Protein AF-A0A2N8N8Q8-F1 (afdb_monomer_lite)

Radius of gyration: 18.69 Å; chains: 1; bounding box: 37×61×42 Å

Sequence (136 aa):
MKRVAILLLCALLSITAGRADDWEGNLTFSAEDVAAFEGCMQSVRSAAPQTVGDATLAAARHFVGRPYVAATLEKDPERLVVNLREWDCTTLVESAVALARTARSDAPSFATYLRELSRLRYRSDTINDYTDDGSR

Foldseek 3Di:
DPPPVVVVVVPPPDPPVPPPLCLPVFEDDDPVLQVLLVQLLVQLVVQVDPDLVSQLVSSLVSLPPAEEDPPQQDDVAHHHYRDSRYDHPQNSSLQSSLSSVLSPDPHRDVVSSSVSSCVSQAPDSDRDHPVRGPSD

pLDDT: mean 85.67, std 18.34, range [42.47, 98.81]

Secondary structure (DSSP, 8-state):
--SSTTTTSSTTS----------TT-EE--HHHHHHHHHHHHHHHHH--SSHHHHHHHHHHHTTTPPB-S-TT--SS--EE--SSSB-HHHHHHHHHHHHHHHTSSS--HHHHHHHHHHHHBSSSS--SGGGBS--

Structure (mmCIF, N/CA/C/O backbone):
data_AF-A0A2N8N8Q8-F1
#
_entry.id   AF-A0A2N8N8Q8-F1
#
loop_
_atom_site.group_PDB
_atom_site.id
_atom_site.type_symbol
_atom_site.label_atom_id
_atom_site.label_alt_id
_atom_site.label_comp_id
_atom_site.label_asym_id
_atom_site.label_entity_id
_atom_site.label_seq_id
_atom_site.pdbx_PDB_ins_code
_atom_site.Cartn_x
_atom_site.Cartn_y
_atom_site.Cartn_z
_atom_site.occupancy
_atom_site.B_iso_or_equiv
_atom_site.auth_seq_id
_atom_site.auth_comp_id
_atom_site.auth_asym_id
_atom_site.auth_atom_id
_atom_site.pdbx_PDB_model_num
ATOM 1 N N . MET A 1 1 ? 5.165 47.683 31.110 1.00 48.94 1 MET A N 1
ATOM 2 C CA . MET A 1 1 ? 6.103 46.942 30.234 1.00 48.94 1 MET A CA 1
ATOM 3 C C . MET A 1 1 ? 6.314 45.506 30.739 1.00 48.94 1 MET A C 1
ATOM 5 O O . MET A 1 1 ? 7.405 45.159 31.152 1.00 48.94 1 MET A O 1
ATOM 9 N N . LYS A 1 2 ? 5.263 44.672 30.799 1.00 42.47 2 LYS A N 1
ATOM 10 C CA . LYS A 1 2 ? 5.364 43.238 31.180 1.00 42.47 2 LYS A CA 1
ATOM 11 C C . LYS A 1 2 ? 4.370 42.336 30.423 1.00 42.47 2 LYS A C 1
ATOM 13 O O . LYS A 1 2 ? 4.275 41.155 30.704 1.00 42.47 2 LYS A O 1
ATOM 18 N N . ARG A 1 3 ? 3.622 42.891 29.457 1.00 48.50 3 ARG A N 1
ATOM 19 C CA . ARG A 1 3 ? 2.568 42.181 28.705 1.00 48.50 3 ARG A CA 1
ATOM 20 C C . ARG A 1 3 ? 2.949 41.848 27.257 1.00 48.50 3 ARG A C 1
ATOM 22 O O . ARG A 1 3 ? 2.222 41.123 26.602 1.00 48.50 3 ARG A O 1
ATOM 29 N N . VAL A 1 4 ? 4.098 42.335 26.780 1.00 49.75 4 VAL A N 1
ATOM 30 C CA . VAL A 1 4 ? 4.590 42.088 25.409 1.00 49.75 4 VAL A CA 1
ATOM 31 C C . VAL A 1 4 ? 5.532 40.875 25.348 1.00 49.75 4 VAL A C 1
ATOM 33 O O . VAL A 1 4 ? 5.652 40.240 24.311 1.00 49.75 4 VAL A O 1
ATOM 36 N N . ALA A 1 5 ? 6.129 40.473 26.475 1.00 45.91 5 ALA A N 1
ATOM 37 C CA . ALA A 1 5 ? 7.088 39.366 26.518 1.00 45.91 5 ALA A CA 1
ATOM 38 C C . ALA A 1 5 ? 6.453 37.962 26.425 1.00 45.91 5 ALA A C 1
ATOM 40 O O . ALA A 1 5 ? 7.170 36.989 26.234 1.00 45.91 5 ALA A O 1
ATOM 41 N N . ILE A 1 6 ? 5.125 37.838 26.543 1.00 48.56 6 ILE A N 1
ATOM 42 C CA . ILE A 1 6 ? 4.439 36.532 26.518 1.00 48.56 6 ILE A CA 1
ATOM 43 C C . ILE A 1 6 ? 4.033 36.127 25.089 1.00 48.56 6 ILE A C 1
ATOM 45 O O . ILE A 1 6 ? 3.934 34.941 24.793 1.00 48.56 6 ILE A O 1
ATOM 49 N N . LEU A 1 7 ? 3.892 37.083 24.164 1.00 42.81 7 LEU A N 1
ATOM 50 C CA . LEU A 1 7 ? 3.505 36.791 22.776 1.00 42.81 7 LEU A CA 1
ATOM 51 C C . LEU A 1 7 ? 4.675 36.346 21.882 1.00 42.81 7 LEU A C 1
ATOM 53 O O . LEU A 1 7 ? 4.440 35.836 20.794 1.00 42.81 7 LEU A O 1
ATOM 57 N N . LEU A 1 8 ? 5.923 36.473 22.345 1.00 48.38 8 LEU A N 1
ATOM 58 C CA . LEU A 1 8 ? 7.109 36.000 21.617 1.00 48.38 8 LEU A CA 1
ATOM 59 C C . LEU A 1 8 ? 7.554 34.581 22.011 1.00 48.38 8 LEU A C 1
ATOM 61 O O . LEU A 1 8 ? 8.410 34.013 21.342 1.00 48.38 8 LEU A O 1
ATOM 65 N N . LEU A 1 9 ? 6.951 33.975 23.043 1.00 47.78 9 LEU A N 1
ATOM 66 C CA . LEU A 1 9 ? 7.269 32.605 23.478 1.00 47.78 9 LEU A CA 1
ATOM 67 C C . LEU A 1 9 ? 6.371 31.533 22.825 1.00 47.78 9 LEU A C 1
ATOM 69 O O . LEU A 1 9 ? 6.595 30.343 23.013 1.00 47.78 9 LEU A O 1
ATOM 73 N N . CYS A 1 10 ? 5.371 31.928 22.030 1.00 44.81 10 CYS A N 1
ATOM 74 C CA . CYS A 1 10 ? 4.494 30.990 21.312 1.00 44.81 10 CYS A CA 1
ATOM 75 C C . CYS A 1 10 ? 5.002 30.611 19.908 1.00 44.81 10 CYS A C 1
ATOM 77 O O . CYS A 1 10 ? 4.395 29.771 19.253 1.00 44.81 10 CYS A O 1
ATOM 79 N N . ALA A 1 11 ? 6.124 31.175 19.447 1.00 46.34 11 ALA A N 1
ATOM 80 C CA . ALA A 1 11 ? 6.695 30.883 18.125 1.00 46.34 11 ALA A CA 1
ATOM 81 C C . ALA A 1 11 ? 7.655 29.670 18.104 1.00 46.34 11 ALA A C 1
ATOM 83 O O . ALA A 1 11 ? 8.350 29.456 17.117 1.00 46.34 11 ALA A O 1
ATOM 84 N N . LEU A 1 12 ? 7.704 28.880 19.184 1.00 51.81 12 LEU A N 1
ATOM 85 C CA . LEU A 1 12 ? 8.521 27.660 19.298 1.00 51.81 12 LEU A CA 1
ATOM 86 C C . LEU A 1 12 ? 7.688 26.373 19.418 1.00 51.81 12 LEU A C 1
ATOM 88 O O . LEU A 1 12 ? 8.231 25.310 19.710 1.00 51.81 12 LEU A O 1
ATOM 92 N N . LEU A 1 13 ? 6.377 26.433 19.173 1.00 45.75 13 LEU A N 1
ATOM 93 C CA . LEU A 1 13 ? 5.537 25.237 19.146 1.00 45.75 13 LEU A CA 1
ATOM 94 C C . LEU A 1 13 ? 5.561 24.593 17.755 1.00 45.75 13 LEU A C 1
ATOM 96 O O . LEU A 1 13 ? 4.753 24.887 16.881 1.00 45.75 13 LEU A O 1
ATOM 100 N N . SER A 1 14 ? 6.510 23.669 17.619 1.00 50.53 14 SER A N 1
ATOM 101 C CA . SER A 1 14 ? 6.310 22.389 16.939 1.00 50.53 14 SER A CA 1
ATOM 102 C C . SER A 1 14 ? 6.017 22.429 15.440 1.00 50.53 14 SER A C 1
ATOM 104 O O . SER A 1 14 ? 5.035 21.852 14.982 1.00 50.53 14 SER A O 1
ATOM 106 N N . ILE A 1 15 ? 6.958 22.935 14.642 1.00 52.47 15 ILE A N 1
ATOM 107 C CA . ILE A 1 15 ? 7.207 22.271 13.357 1.00 52.47 15 ILE A CA 1
ATOM 108 C C . ILE A 1 15 ? 8.101 21.074 13.679 1.00 52.47 15 ILE A C 1
ATOM 110 O O . ILE A 1 15 ? 9.323 21.135 13.566 1.00 52.47 15 ILE A O 1
ATOM 114 N N . THR A 1 16 ? 7.492 19.968 14.120 1.00 49.06 16 THR A N 1
ATOM 115 C CA . THR A 1 16 ? 8.104 18.674 13.809 1.00 49.06 16 THR A CA 1
ATOM 116 C C . THR A 1 16 ? 7.927 18.530 12.307 1.00 49.06 16 THR A C 1
ATOM 118 O O . THR A 1 16 ? 6.897 18.078 11.818 1.00 49.06 16 THR A O 1
ATOM 121 N N . ALA A 1 17 ? 8.885 19.060 11.548 1.00 46.94 17 ALA A N 1
ATOM 122 C CA . ALA A 1 17 ? 9.003 18.697 10.155 1.00 46.94 17 ALA A CA 1
ATOM 123 C C . ALA A 1 17 ? 9.235 17.189 10.195 1.00 46.94 17 ALA A C 1
ATOM 125 O O . ALA A 1 17 ? 10.314 16.734 10.583 1.00 46.94 17 ALA A O 1
ATOM 126 N N . GLY A 1 18 ? 8.193 16.408 9.894 1.00 48.66 18 GLY A N 1
ATOM 127 C CA . GLY A 1 18 ? 8.408 15.039 9.460 1.00 48.66 18 GLY A CA 1
ATOM 128 C C . GLY A 1 18 ? 9.504 15.108 8.407 1.00 48.66 18 GLY A C 1
ATOM 129 O O . GLY A 1 18 ? 9.460 16.006 7.559 1.00 48.66 18 GLY A O 1
ATOM 130 N N . ARG A 1 19 ? 10.533 14.262 8.541 1.00 53.78 19 ARG A N 1
ATOM 131 C CA . ARG A 1 19 ? 11.585 14.145 7.528 1.00 53.78 19 ARG A CA 1
ATOM 132 C C . ARG A 1 19 ? 10.894 14.172 6.167 1.00 53.78 19 ARG A C 1
ATOM 134 O O . ARG A 1 19 ? 9.952 13.412 5.952 1.00 53.78 19 ARG A O 1
ATOM 141 N N . ALA A 1 20 ? 11.296 15.107 5.307 1.00 52.28 20 ALA A N 1
ATOM 142 C CA . ALA A 1 20 ? 11.001 14.966 3.897 1.00 52.28 20 ALA A CA 1
ATOM 143 C C . ALA A 1 20 ? 11.710 13.674 3.504 1.00 52.28 20 ALA A C 1
ATOM 145 O O . ALA A 1 20 ? 12.937 13.627 3.495 1.00 52.28 20 ALA A O 1
ATOM 146 N N . ASP A 1 21 ? 10.939 12.602 3.382 1.00 62.31 21 ASP A N 1
ATOM 147 C CA . ASP A 1 21 ? 11.457 11.323 2.939 1.00 62.31 21 ASP A CA 1
ATOM 148 C C . ASP A 1 21 ? 11.978 11.574 1.504 1.00 62.31 21 ASP A C 1
ATOM 150 O O . ASP A 1 21 ? 11.280 12.142 0.662 1.00 62.31 21 ASP A O 1
ATOM 154 N N . ASP A 1 22 ? 13.249 11.289 1.245 1.00 63.25 22 ASP A N 1
ATOM 155 C CA . ASP A 1 22 ? 13.932 11.593 -0.011 1.00 63.25 22 ASP A CA 1
ATOM 156 C C . ASP A 1 22 ? 13.896 10.374 -0.934 1.00 63.25 22 ASP A C 1
ATOM 158 O O . ASP A 1 22 ? 14.893 9.713 -1.196 1.00 63.25 22 ASP A O 1
ATOM 162 N N . TRP A 1 23 ? 12.723 10.066 -1.489 1.00 71.56 23 TRP A N 1
ATOM 163 C CA . TRP A 1 23 ? 12.577 8.956 -2.445 1.00 71.56 23 TRP A CA 1
ATOM 164 C C . TRP A 1 23 ? 13.207 9.231 -3.830 1.00 71.56 23 TRP A C 1
ATOM 166 O O . TRP A 1 23 ? 12.806 8.601 -4.814 1.00 71.56 23 TRP A O 1
ATOM 176 N N . GLU A 1 24 ? 14.123 10.202 -3.953 1.00 63.59 24 GLU A N 1
ATOM 177 C CA . GLU A 1 24 ? 14.644 10.693 -5.234 1.00 63.59 24 GLU A CA 1
ATOM 178 C C . GLU A 1 24 ? 15.223 9.550 -6.079 1.00 63.59 24 GLU A C 1
ATOM 180 O O . GLU A 1 24 ? 16.257 8.963 -5.779 1.00 63.59 24 GLU A O 1
ATOM 185 N N . GLY A 1 25 ? 14.511 9.214 -7.158 1.00 65.06 25 GLY A N 1
ATOM 186 C CA . GLY A 1 25 ? 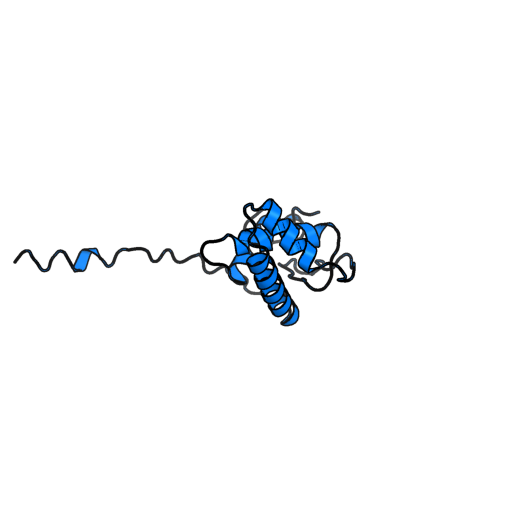14.911 8.178 -8.109 1.00 65.06 25 GLY A CA 1
ATOM 187 C C . GLY A 1 25 ? 14.691 6.730 -7.656 1.00 65.06 25 GLY A C 1
ATOM 188 O O . GLY A 1 25 ? 14.908 5.838 -8.480 1.00 65.06 25 GLY A O 1
ATOM 189 N N . ASN A 1 26 ? 14.216 6.479 -6.425 1.00 86.50 26 ASN A N 1
ATOM 190 C CA . ASN A 1 26 ? 14.131 5.131 -5.839 1.00 86.50 26 ASN A CA 1
ATOM 191 C C . ASN A 1 26 ? 12.725 4.668 -5.413 1.00 86.50 26 ASN A C 1
ATOM 193 O O . ASN A 1 26 ? 12.558 3.864 -4.495 1.00 86.50 26 ASN A O 1
ATOM 197 N N . LEU A 1 27 ? 11.701 5.150 -6.120 1.00 92.75 27 LEU A N 1
ATOM 198 C CA . LEU A 1 27 ? 10.295 4.799 -5.915 1.00 92.75 27 LEU A CA 1
ATOM 199 C C . LEU A 1 27 ? 9.616 4.495 -7.254 1.00 92.75 27 LEU A C 1
ATOM 201 O O . LEU A 1 27 ? 9.853 5.164 -8.260 1.00 92.75 27 LEU A O 1
ATOM 205 N N . THR A 1 28 ? 8.759 3.478 -7.290 1.00 95.19 28 THR A N 1
ATOM 206 C CA . THR A 1 28 ? 7.948 3.138 -8.467 1.00 95.19 28 THR A CA 1
ATOM 207 C C . THR A 1 28 ? 6.524 2.812 -8.048 1.00 95.19 28 THR A C 1
ATOM 209 O O . THR A 1 28 ? 6.310 1.942 -7.212 1.00 95.19 28 THR A O 1
ATOM 212 N N . PHE A 1 29 ? 5.555 3.507 -8.643 1.00 96.62 29 PHE A N 1
ATOM 213 C CA . PHE A 1 29 ? 4.122 3.252 -8.501 1.00 96.62 29 PHE A CA 1
ATOM 214 C C . PHE A 1 29 ? 3.373 3.812 -9.717 1.00 96.62 29 PHE A C 1
ATOM 216 O O . PHE A 1 29 ? 3.906 4.639 -10.462 1.00 96.62 29 PHE A O 1
ATOM 223 N N . SER A 1 30 ? 2.131 3.383 -9.913 1.00 97.31 30 SER A N 1
ATOM 224 C CA . SER A 1 30 ? 1.224 3.892 -10.945 1.00 97.31 30 SER A CA 1
ATOM 225 C C . SER A 1 30 ? 0.046 4.671 -10.342 1.00 97.31 30 SER A C 1
ATOM 227 O O . SER A 1 30 ? -0.244 4.581 -9.149 1.00 97.31 30 SER A O 1
ATOM 229 N N . ALA A 1 31 ? -0.693 5.414 -11.172 1.00 97.88 31 ALA A N 1
ATOM 230 C CA . ALA A 1 31 ? -1.924 6.085 -10.734 1.00 97.88 31 ALA A CA 1
ATOM 231 C C . ALA A 1 31 ? -2.987 5.095 -10.214 1.00 97.88 31 ALA A C 1
ATOM 233 O O . ALA A 1 31 ? -3.763 5.414 -9.315 1.00 97.88 31 ALA A O 1
ATOM 234 N N . GLU A 1 32 ? -2.994 3.876 -10.752 1.00 98.38 32 GLU A N 1
ATOM 235 C CA . GLU A 1 32 ? -3.865 2.784 -10.320 1.00 98.38 32 GLU A CA 1
ATOM 236 C C . GLU A 1 32 ? -3.520 2.308 -8.902 1.00 98.38 32 GLU A C 1
ATOM 238 O O . GLU A 1 32 ? -4.421 1.958 -8.140 1.00 98.38 32 GLU A O 1
ATOM 243 N N . ASP A 1 33 ? -2.240 2.342 -8.517 1.00 98.50 33 ASP A N 1
ATOM 244 C CA . ASP A 1 33 ? -1.817 2.020 -7.152 1.00 98.50 33 ASP A CA 1
ATOM 245 C C . ASP A 1 33 ? -2.305 3.088 -6.166 1.00 98.50 33 ASP A C 1
ATOM 247 O O . ASP A 1 33 ? -2.814 2.756 -5.099 1.00 98.50 33 ASP A O 1
ATOM 251 N N . VAL A 1 34 ? -2.268 4.370 -6.539 1.00 98.44 34 VAL A N 1
ATOM 252 C CA . VAL A 1 34 ? -2.840 5.444 -5.706 1.00 98.44 34 VAL A CA 1
ATOM 253 C C . VAL A 1 34 ? -4.358 5.278 -5.565 1.00 98.44 34 VAL A C 1
ATOM 255 O O . VAL A 1 34 ? -4.895 5.377 -4.462 1.00 98.44 34 VAL A O 1
ATOM 258 N N . ALA A 1 35 ? -5.062 4.949 -6.651 1.00 98.50 35 ALA A N 1
ATOM 259 C CA . ALA A 1 35 ? -6.501 4.684 -6.602 1.00 98.50 35 ALA A CA 1
ATOM 260 C C . ALA A 1 35 ? -6.839 3.453 -5.737 1.00 98.50 35 ALA A C 1
ATOM 262 O O . ALA A 1 35 ? -7.802 3.471 -4.966 1.00 98.50 35 ALA A O 1
ATOM 263 N N . ALA A 1 36 ? -6.034 2.391 -5.829 1.00 98.62 36 ALA A N 1
ATOM 264 C CA . ALA A 1 36 ? -6.172 1.199 -5.000 1.00 98.62 36 ALA A CA 1
ATOM 265 C C . ALA A 1 36 ? -5.906 1.486 -3.516 1.00 98.62 36 ALA A C 1
ATOM 267 O O . ALA A 1 36 ? -6.621 0.959 -2.662 1.00 98.62 36 ALA A O 1
ATOM 268 N N . PHE A 1 37 ? -4.922 2.335 -3.212 1.00 98.81 37 PHE A N 1
ATOM 269 C CA . PHE A 1 37 ? -4.670 2.821 -1.860 1.00 98.81 37 PHE A CA 1
ATOM 270 C C . PHE A 1 37 ? -5.915 3.519 -1.304 1.00 98.81 37 PHE A C 1
ATOM 272 O O . PHE A 1 37 ? -6.431 3.095 -0.272 1.00 98.81 37 PHE A O 1
ATOM 279 N N . GLU A 1 38 ? -6.462 4.511 -2.009 1.00 98.69 38 GLU A N 1
ATOM 280 C CA . GLU A 1 38 ? -7.648 5.248 -1.548 1.00 98.69 38 GLU A CA 1
ATOM 281 C C . GLU A 1 38 ? -8.869 4.332 -1.351 1.00 98.69 38 GLU A C 1
ATOM 283 O O . GLU A 1 38 ? -9.567 4.413 -0.333 1.00 98.69 38 GLU A O 1
ATOM 288 N N . GLY A 1 39 ? -9.094 3.396 -2.281 1.00 98.69 39 GLY A N 1
ATOM 289 C CA . GLY A 1 39 ? -10.156 2.391 -2.172 1.00 98.69 39 GLY A CA 1
ATOM 290 C C . GLY A 1 39 ? -10.001 1.489 -0.942 1.00 98.69 39 GLY A C 1
ATOM 291 O O . GLY A 1 39 ? -10.976 1.227 -0.221 1.00 98.69 39 GLY A O 1
ATOM 292 N N . CYS A 1 40 ? -8.771 1.062 -0.651 1.00 98.75 40 CYS A N 1
ATOM 293 C CA . CYS A 1 40 ? -8.470 0.282 0.543 1.00 98.75 40 CYS A CA 1
ATOM 294 C C . CYS A 1 40 ? -8.675 1.113 1.814 1.00 98.75 40 CYS A C 1
ATOM 296 O O . CYS A 1 40 ? -9.332 0.649 2.746 1.00 98.75 40 CYS A O 1
ATOM 298 N N . MET A 1 41 ? -8.194 2.358 1.848 1.00 98.69 41 MET A N 1
ATOM 299 C CA . MET A 1 41 ? -8.369 3.261 2.991 1.00 98.69 41 MET A CA 1
ATOM 300 C C . MET A 1 41 ? -9.848 3.524 3.286 1.00 98.69 41 MET A C 1
ATOM 302 O O . MET A 1 41 ? -10.258 3.561 4.448 1.00 98.69 41 MET A O 1
ATOM 306 N N . GLN A 1 42 ? -10.683 3.652 2.253 1.00 98.50 42 GLN A N 1
ATOM 307 C CA . GLN A 1 42 ? -12.131 3.747 2.423 1.00 98.50 42 GLN A CA 1
ATOM 308 C C . GLN A 1 42 ? -12.736 2.462 3.003 1.00 98.50 42 GLN A C 1
ATOM 310 O O . GLN A 1 42 ? -13.583 2.529 3.898 1.00 98.50 42 GLN A O 1
ATOM 315 N N . SER A 1 43 ? -12.290 1.297 2.533 1.00 98.25 43 SER A N 1
ATOM 316 C CA . SER A 1 43 ? -12.779 -0.003 3.014 1.00 98.25 43 SER A CA 1
ATOM 317 C C . SER A 1 43 ? -12.400 -0.249 4.475 1.00 98.25 43 SER A C 1
ATOM 319 O O . SER A 1 43 ? -13.253 -0.630 5.275 1.00 98.25 43 SER A O 1
ATOM 321 N N . VAL A 1 44 ? -11.154 0.054 4.851 1.00 98.50 44 VAL A N 1
ATOM 322 C CA . VAL A 1 44 ? -10.672 -0.050 6.235 1.00 98.50 44 VAL A CA 1
ATOM 323 C C . VAL A 1 44 ? -11.429 0.915 7.149 1.00 98.50 44 VAL A C 1
ATOM 325 O O . VAL A 1 44 ? -11.892 0.497 8.207 1.00 98.50 44 VAL A O 1
ATOM 328 N N . ARG A 1 45 ? -11.639 2.175 6.736 1.00 97.44 45 ARG A N 1
ATOM 329 C CA . ARG A 1 45 ? -12.459 3.134 7.504 1.00 97.44 45 ARG A CA 1
ATOM 330 C C . ARG A 1 45 ? -13.885 2.630 7.718 1.00 97.44 45 ARG A C 1
ATOM 332 O O . ARG A 1 45 ? -14.397 2.710 8.829 1.00 97.44 45 ARG A O 1
ATOM 339 N N . SER A 1 46 ? -14.501 2.079 6.673 1.00 98.06 46 SER A N 1
ATOM 340 C CA . SER A 1 46 ? -15.878 1.566 6.729 1.00 98.06 46 SER A CA 1
ATOM 341 C C . SER A 1 46 ? -16.010 0.336 7.632 1.00 98.06 46 SER A C 1
ATOM 343 O O . SER A 1 46 ? -17.046 0.146 8.259 1.00 98.06 46 SER A O 1
ATOM 345 N N . ALA A 1 47 ? -14.957 -0.478 7.735 1.00 97.62 47 ALA A N 1
ATOM 346 C CA . ALA A 1 47 ? -14.916 -1.634 8.627 1.00 97.62 47 ALA A CA 1
ATOM 347 C C . ALA A 1 47 ? -14.767 -1.263 10.117 1.00 97.62 47 ALA A C 1
ATOM 349 O O . ALA A 1 47 ? -14.966 -2.131 10.964 1.00 97.62 47 ALA A O 1
ATOM 350 N N . ALA A 1 48 ? -14.413 -0.010 10.437 1.00 96.69 48 ALA A N 1
ATOM 351 C CA . ALA A 1 48 ? -14.215 0.499 11.800 1.00 96.69 48 ALA A CA 1
ATOM 352 C C . ALA A 1 48 ? -13.410 -0.455 12.726 1.00 96.69 48 ALA A C 1
ATOM 354 O O . ALA A 1 48 ? -13.869 -0.798 13.824 1.00 96.69 48 ALA A O 1
ATOM 355 N N . PRO A 1 49 ? -12.215 -0.915 12.298 1.00 96.88 49 PRO A N 1
ATOM 356 C CA . PRO A 1 49 ? -11.428 -1.895 13.039 1.00 96.88 49 PRO A CA 1
ATOM 357 C C . PRO A 1 49 ? -10.967 -1.346 14.392 1.00 96.88 49 PRO A C 1
ATOM 359 O O . PRO A 1 49 ? -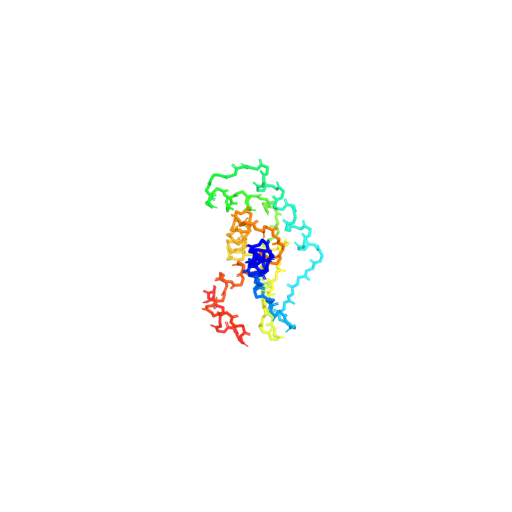10.593 -0.179 14.510 1.00 96.88 49 PRO A O 1
ATOM 362 N N . GLN A 1 50 ? -10.944 -2.208 15.410 1.00 96.50 50 GLN A N 1
ATOM 363 C CA . GLN A 1 50 ? -10.533 -1.830 16.768 1.00 96.50 50 GLN A CA 1
ATOM 364 C C . GLN A 1 50 ? -9.032 -2.049 16.996 1.00 96.50 50 GLN A C 1
ATOM 366 O O . GLN A 1 50 ? -8.392 -1.319 17.755 1.00 96.50 50 GLN A O 1
ATOM 371 N N . THR A 1 51 ? -8.443 -3.029 16.308 1.00 97.56 51 THR A N 1
ATOM 372 C CA . THR A 1 51 ? -7.022 -3.372 16.426 1.00 97.56 51 THR A CA 1
ATOM 373 C C . THR A 1 51 ? -6.277 -3.209 15.100 1.00 97.56 51 THR A C 1
ATOM 375 O O . THR A 1 51 ? -6.876 -3.096 14.030 1.00 97.56 51 THR A O 1
ATOM 378 N N . VAL A 1 52 ? -4.938 -3.223 15.154 1.00 96.19 52 VAL A N 1
ATOM 379 C CA . VAL A 1 52 ? -4.112 -3.320 13.935 1.00 96.19 52 VAL A CA 1
ATOM 380 C C . VAL A 1 52 ? -4.419 -4.614 13.187 1.00 96.19 52 VAL A C 1
ATOM 382 O O . VAL A 1 52 ? -4.519 -4.580 11.972 1.00 96.19 52 VAL A O 1
ATOM 385 N N . GLY A 1 53 ? -4.613 -5.731 13.897 1.00 98.00 53 GLY A N 1
ATOM 386 C CA . GLY A 1 53 ? -4.933 -7.019 13.278 1.00 98.00 53 GLY A CA 1
ATOM 387 C C . GLY A 1 53 ? -6.240 -6.980 12.486 1.00 98.00 53 GLY A C 1
ATOM 388 O O . GLY A 1 53 ? -6.275 -7.421 11.339 1.00 98.00 53 GLY A O 1
ATOM 389 N N . ASP A 1 54 ? -7.284 -6.368 13.050 1.00 98.19 54 ASP A N 1
ATOM 390 C CA . ASP A 1 54 ? -8.567 -6.193 12.357 1.00 98.19 54 ASP A CA 1
ATOM 391 C C . ASP A 1 54 ? -8.422 -5.287 11.130 1.00 98.19 54 ASP A C 1
ATOM 393 O O . ASP A 1 54 ? -8.993 -5.568 10.076 1.00 98.19 54 ASP A O 1
ATOM 397 N N . ALA A 1 55 ? -7.625 -4.219 11.243 1.00 98.50 55 ALA A N 1
ATOM 398 C CA . ALA A 1 55 ? -7.334 -3.323 10.129 1.00 98.50 55 ALA A CA 1
ATOM 399 C C . ALA A 1 55 ? -6.535 -4.030 9.021 1.00 98.50 55 ALA A C 1
ATOM 401 O O . ALA A 1 55 ? -6.852 -3.856 7.846 1.00 98.50 55 ALA A O 1
ATOM 402 N N . THR A 1 56 ? -5.563 -4.876 9.379 1.00 98.69 56 THR A N 1
ATOM 403 C CA . THR A 1 56 ? -4.804 -5.710 8.433 1.00 98.69 56 THR 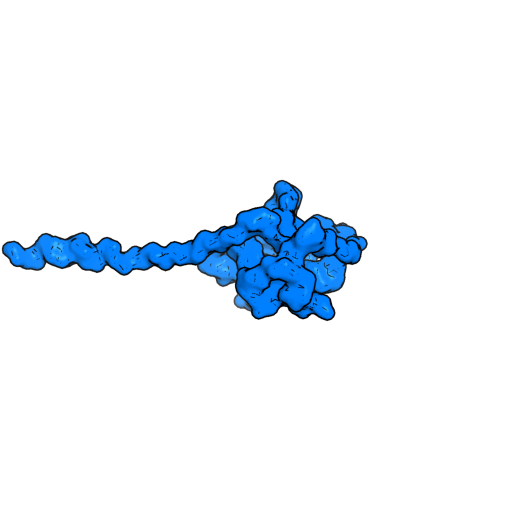A CA 1
ATOM 404 C C . THR A 1 56 ? -5.732 -6.679 7.713 1.00 98.69 56 THR A C 1
ATOM 406 O O . THR A 1 56 ? -5.669 -6.796 6.491 1.00 98.69 56 THR A O 1
ATOM 409 N N . LEU A 1 57 ? -6.642 -7.334 8.439 1.00 98.50 57 LEU A N 1
ATOM 410 C CA . LEU A 1 57 ? -7.624 -8.233 7.837 1.00 98.50 57 LEU A CA 1
ATOM 411 C C . LEU A 1 57 ? -8.580 -7.485 6.895 1.00 98.50 57 LEU A C 1
ATOM 413 O O . LEU A 1 57 ? -8.883 -7.983 5.811 1.00 98.50 57 LEU A O 1
ATOM 417 N N . ALA A 1 58 ? -9.043 -6.293 7.281 1.00 98.56 58 ALA A N 1
ATOM 418 C CA . ALA A 1 58 ? -9.886 -5.453 6.433 1.00 98.56 58 ALA A CA 1
ATOM 419 C C . ALA A 1 58 ? -9.152 -5.009 5.155 1.00 98.56 58 ALA A C 1
ATOM 421 O O . ALA A 1 58 ? -9.727 -5.083 4.068 1.00 98.56 58 ALA A O 1
ATOM 422 N N . ALA A 1 59 ? -7.879 -4.619 5.271 1.00 98.62 59 ALA A N 1
ATOM 423 C CA . ALA A 1 59 ? -7.041 -4.251 4.133 1.00 98.62 59 ALA A CA 1
ATOM 424 C C . ALA A 1 59 ? -6.813 -5.441 3.188 1.00 98.62 59 ALA A C 1
ATOM 426 O O . ALA A 1 59 ? -7.053 -5.328 1.990 1.00 98.62 59 ALA A O 1
ATOM 427 N N . ALA A 1 60 ? -6.444 -6.613 3.713 1.00 98.44 60 ALA A N 1
ATOM 428 C CA . ALA A 1 60 ? -6.255 -7.817 2.901 1.00 98.44 60 ALA A CA 1
ATOM 429 C C . ALA A 1 60 ? -7.546 -8.231 2.170 1.00 98.44 60 ALA A C 1
ATOM 431 O O . ALA A 1 60 ? -7.517 -8.574 0.988 1.00 98.44 60 ALA A O 1
ATOM 432 N N . ARG A 1 61 ? -8.703 -8.142 2.844 1.00 98.56 61 ARG A N 1
ATOM 433 C CA . ARG A 1 61 ? -10.012 -8.453 2.247 1.00 98.56 61 ARG A CA 1
ATOM 434 C C . ARG A 1 61 ? -10.385 -7.530 1.091 1.00 98.56 61 ARG A C 1
ATOM 436 O O . ARG A 1 61 ? -11.031 -7.998 0.158 1.00 98.56 61 ARG A O 1
ATOM 443 N N . HIS A 1 62 ? -9.968 -6.262 1.125 1.00 98.56 62 HIS A N 1
ATOM 444 C CA . HIS A 1 62 ? -10.209 -5.320 0.026 1.00 98.56 62 HIS A CA 1
ATOM 445 C C . HIS A 1 62 ? -9.616 -5.809 -1.307 1.00 98.56 62 HIS A C 1
ATOM 447 O O . HIS A 1 62 ? -10.143 -5.498 -2.373 1.00 98.56 62 HIS A O 1
ATOM 453 N N . PHE A 1 63 ? -8.543 -6.598 -1.255 1.00 98.31 63 PHE A N 1
ATOM 454 C CA . PHE A 1 63 ? -7.824 -7.063 -2.437 1.00 98.31 63 PHE A CA 1
ATOM 455 C C . PHE A 1 63 ? -8.199 -8.476 -2.905 1.00 98.31 63 PHE A C 1
ATOM 457 O O . PHE A 1 63 ? -7.596 -8.979 -3.855 1.00 98.31 63 PHE A O 1
ATOM 464 N N . VAL A 1 64 ? -9.195 -9.120 -2.286 1.00 98.12 64 VAL A N 1
ATOM 465 C CA . VAL A 1 64 ? -9.672 -10.443 -2.719 1.00 98.12 64 VAL A CA 1
ATOM 466 C C . VAL A 1 64 ? -10.116 -10.390 -4.183 1.00 98.12 64 VAL A C 1
ATOM 468 O O . VAL A 1 64 ? -10.915 -9.543 -4.573 1.00 98.12 64 VAL A O 1
ATOM 471 N N . GLY A 1 65 ? -9.594 -11.315 -4.989 1.00 97.44 65 GLY A N 1
ATOM 472 C CA . GLY A 1 65 ? -9.857 -11.394 -6.428 1.00 97.44 65 GLY A CA 1
ATOM 473 C C . GLY A 1 65 ? -8.809 -10.709 -7.310 1.00 97.44 65 GLY A C 1
ATOM 474 O O . GLY A 1 65 ? -8.870 -10.873 -8.527 1.00 97.44 65 GLY A O 1
ATOM 475 N N . ARG A 1 66 ? -7.830 -9.990 -6.738 1.00 97.62 66 ARG A N 1
ATOM 476 C CA . ARG A 1 66 ? -6.667 -9.507 -7.502 1.00 97.62 66 ARG A CA 1
ATOM 477 C C . ARG A 1 66 ? -5.743 -10.670 -7.903 1.00 97.62 66 ARG A C 1
ATOM 479 O O . ARG A 1 66 ? -5.654 -11.651 -7.161 1.00 97.62 66 ARG A O 1
ATOM 486 N N . PRO A 1 67 ? -5.091 -10.592 -9.078 1.00 98.31 67 PRO A N 1
ATOM 487 C CA . PRO A 1 67 ? -4.267 -11.672 -9.612 1.00 98.31 67 PRO A CA 1
ATOM 488 C C . PRO A 1 67 ? -3.038 -11.963 -8.748 1.00 98.31 67 PRO A C 1
ATOM 490 O O . PRO A 1 67 ? -2.456 -11.062 -8.140 1.00 98.31 67 PRO A O 1
ATOM 493 N N . TYR A 1 68 ? -2.626 -13.233 -8.761 1.00 97.81 68 TYR A N 1
ATOM 494 C CA . TYR A 1 68 ? -1.368 -13.671 -8.172 1.00 97.81 68 TYR A CA 1
ATOM 495 C C . TYR A 1 68 ? -0.233 -13.552 -9.202 1.00 97.81 68 TYR A C 1
ATOM 497 O O . TYR A 1 68 ? -0.287 -14.222 -10.235 1.00 97.81 68 TYR A O 1
ATOM 505 N N . VAL A 1 69 ? 0.791 -12.739 -8.933 1.00 98.00 69 VAL A N 1
ATOM 506 C CA . VAL A 1 69 ? 1.953 -12.517 -9.810 1.00 98.00 69 VAL A CA 1
ATOM 507 C C . VAL A 1 69 ? 3.219 -12.464 -8.959 1.00 98.00 69 VAL A C 1
ATOM 509 O O . VAL A 1 69 ? 3.346 -11.629 -8.069 1.00 98.00 69 VAL A O 1
ATOM 512 N N . ALA A 1 70 ? 4.159 -13.367 -9.237 1.00 94.44 70 ALA A N 1
ATOM 513 C CA . ALA A 1 70 ? 5.445 -13.421 -8.548 1.00 94.44 70 ALA A CA 1
ATOM 514 C C . ALA A 1 70 ? 6.444 -12.403 -9.122 1.00 94.44 70 ALA A C 1
ATOM 516 O O . ALA A 1 70 ? 6.302 -11.967 -10.266 1.00 94.44 70 ALA A O 1
ATOM 517 N N . ALA A 1 71 ? 7.490 -12.090 -8.350 1.00 93.00 71 ALA A N 1
ATOM 518 C CA . ALA A 1 71 ? 8.635 -11.286 -8.794 1.00 93.00 71 ALA A CA 1
ATOM 519 C C . ALA A 1 71 ? 8.266 -9.858 -9.258 1.00 93.00 71 ALA A C 1
ATOM 521 O O . ALA A 1 71 ? 8.956 -9.251 -10.077 1.00 93.00 71 ALA A O 1
ATOM 522 N N . THR A 1 72 ? 7.181 -9.288 -8.721 1.00 93.88 72 THR A N 1
ATOM 523 C CA . THR A 1 72 ? 6.729 -7.929 -9.072 1.00 93.88 72 T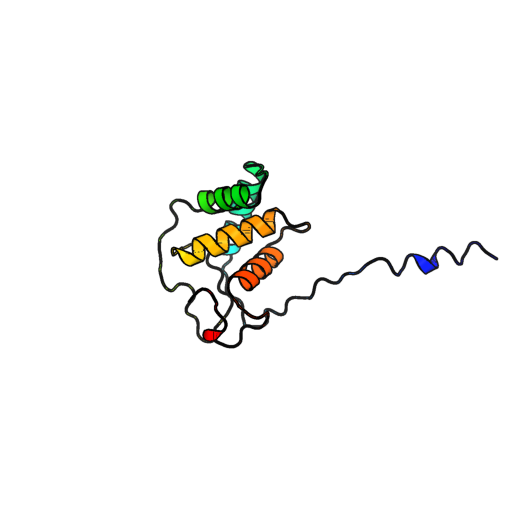HR A CA 1
ATOM 524 C C . THR A 1 72 ? 7.666 -6.834 -8.554 1.00 93.88 72 THR A C 1
ATOM 526 O O . THR A 1 72 ? 7.660 -5.723 -9.093 1.00 93.88 72 THR A O 1
ATOM 529 N N . LEU A 1 73 ? 8.490 -7.150 -7.549 1.00 93.88 73 LEU A N 1
ATOM 530 C CA . LEU A 1 73 ? 9.445 -6.230 -6.927 1.00 93.88 73 LEU A CA 1
ATOM 531 C C . LEU A 1 73 ? 10.802 -6.164 -7.643 1.00 93.88 73 LEU A C 1
ATOM 533 O O . LEU A 1 73 ? 11.552 -5.228 -7.397 1.00 93.88 73 LEU A O 1
ATOM 537 N N . GLU A 1 74 ? 11.124 -7.107 -8.535 1.00 90.56 74 GLU A N 1
ATOM 538 C CA . GLU A 1 74 ? 12.450 -7.188 -9.165 1.00 90.56 74 GLU A CA 1
ATOM 539 C C . GLU A 1 74 ? 12.698 -5.977 -10.086 1.00 90.56 74 GLU A C 1
ATOM 541 O O . GLU A 1 74 ? 12.125 -5.867 -11.184 1.00 90.56 74 GLU A O 1
ATOM 546 N N . LYS A 1 75 ? 13.538 -5.043 -9.625 1.00 89.75 75 LYS A N 1
ATOM 547 C CA . LYS A 1 75 ? 13.992 -3.854 -10.358 1.00 89.75 75 LYS A CA 1
ATOM 548 C C . LYS A 1 75 ? 15.486 -3.667 -10.153 1.00 89.75 75 LYS A C 1
ATOM 550 O O . LYS A 1 75 ? 15.990 -3.879 -9.061 1.00 89.75 75 LYS A O 1
ATOM 555 N N . ASP A 1 76 ? 16.158 -3.212 -11.204 1.00 88.12 76 ASP A N 1
ATOM 556 C CA . ASP A 1 76 ? 17.574 -2.862 -11.172 1.00 88.12 76 ASP A CA 1
ATOM 557 C C . ASP A 1 76 ? 17.740 -1.391 -11.612 1.00 88.12 76 ASP A C 1
ATOM 559 O O . ASP A 1 76 ? 17.345 -1.053 -12.737 1.00 88.12 76 ASP A O 1
ATOM 563 N N . PRO A 1 77 ? 18.239 -0.487 -10.741 1.00 88.12 77 PRO A N 1
ATOM 564 C CA . PRO A 1 77 ? 18.622 -0.751 -9.348 1.00 88.12 77 PRO A CA 1
ATOM 565 C C . PRO A 1 77 ? 17.416 -0.977 -8.418 1.00 88.12 77 PRO A C 1
ATOM 567 O O . PRO A 1 77 ? 16.299 -0.537 -8.739 1.00 88.12 77 PRO A O 1
ATOM 570 N N . GLU A 1 78 ? 17.669 -1.641 -7.282 1.00 90.06 78 GLU A N 1
ATOM 571 C CA . GLU A 1 78 ? 16.703 -1.939 -6.208 1.00 90.06 78 GLU A CA 1
ATOM 572 C C . GLU A 1 78 ? 16.023 -0.660 -5.709 1.00 90.06 78 GLU A C 1
ATOM 574 O O . GLU A 1 78 ? 16.681 0.359 -5.490 1.00 90.06 78 GLU A O 1
ATOM 579 N N . ARG A 1 79 ? 14.697 -0.711 -5.541 1.00 91.12 79 ARG A N 1
ATOM 580 C CA . ARG A 1 79 ? 13.857 0.459 -5.252 1.00 91.12 79 ARG A CA 1
ATOM 581 C C . ARG A 1 79 ? 12.561 0.066 -4.570 1.00 91.12 79 ARG A C 1
ATOM 583 O O . ARG A 1 79 ? 12.050 -1.029 -4.792 1.00 91.12 79 ARG A O 1
ATOM 590 N N . LEU A 1 80 ? 11.930 1.010 -3.874 1.00 94.06 80 LEU A N 1
ATOM 591 C CA . LEU A 1 80 ? 10.602 0.776 -3.316 1.00 94.06 8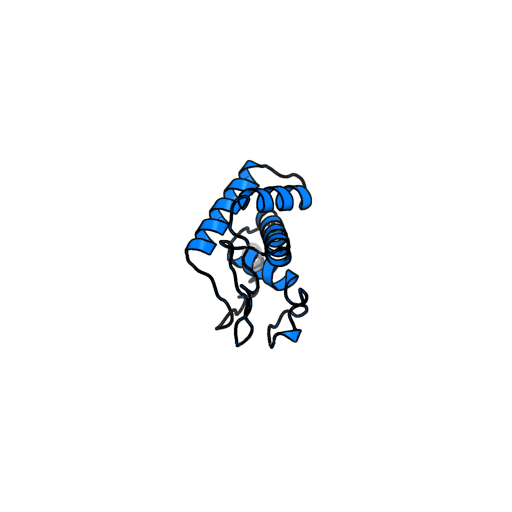0 LEU A CA 1
ATOM 592 C C . LEU A 1 80 ? 9.566 0.662 -4.449 1.00 94.06 80 LEU A C 1
ATOM 594 O O . LEU A 1 80 ? 9.155 1.661 -5.044 1.00 94.06 80 LEU A O 1
ATOM 598 N N . VAL A 1 81 ? 9.127 -0.561 -4.743 1.00 95.94 81 VAL A N 1
ATOM 599 C CA . VAL A 1 81 ? 8.056 -0.829 -5.714 1.00 95.94 81 VAL A CA 1
ATOM 600 C C . VAL A 1 81 ? 6.717 -0.958 -4.999 1.00 95.94 81 VAL A C 1
ATOM 602 O O . VAL A 1 81 ? 6.490 -1.899 -4.237 1.00 95.94 81 VAL A O 1
ATOM 605 N N . VAL A 1 82 ? 5.787 -0.053 -5.286 1.00 97.56 82 VAL A N 1
ATOM 606 C CA . VAL A 1 82 ? 4.384 -0.208 -4.905 1.00 97.56 82 VAL A CA 1
ATOM 607 C C . VAL A 1 82 ? 3.637 -0.838 -6.070 1.00 97.56 82 VAL A C 1
ATOM 609 O O . VAL A 1 82 ? 3.498 -0.235 -7.131 1.00 97.56 82 VAL A O 1
ATOM 612 N N . ASN A 1 83 ? 3.130 -2.044 -5.843 1.00 98.19 83 ASN A N 1
ATOM 613 C CA . ASN A 1 83 ? 2.161 -2.691 -6.711 1.00 98.19 83 ASN A CA 1
ATOM 614 C C . ASN A 1 83 ? 1.006 -3.169 -5.837 1.00 98.19 83 ASN A C 1
ATOM 616 O O . ASN A 1 83 ? 1.152 -4.133 -5.093 1.00 98.19 83 ASN A O 1
ATOM 620 N N . LEU A 1 84 ? -0.124 -2.468 -5.886 1.00 98.38 84 LEU A N 1
ATOM 621 C CA . LEU A 1 84 ? -1.333 -2.890 -5.182 1.00 98.38 84 LEU A CA 1
ATOM 622 C C . LEU A 1 84 ? -2.227 -3.754 -6.075 1.00 98.38 84 LEU A C 1
ATOM 624 O O . LEU A 1 84 ? -3.205 -4.320 -5.593 1.00 98.38 84 LEU A O 1
ATOM 628 N N . ARG A 1 85 ? -1.959 -3.819 -7.382 1.00 98.06 85 ARG A N 1
ATOM 629 C CA . ARG A 1 85 ? -2.828 -4.416 -8.414 1.00 98.06 85 ARG A CA 1
ATOM 630 C C . ARG A 1 85 ? -2.660 -5.925 -8.522 1.00 98.06 85 ARG A C 1
ATOM 632 O O . ARG A 1 85 ? -3.610 -6.609 -8.892 1.00 98.06 85 ARG 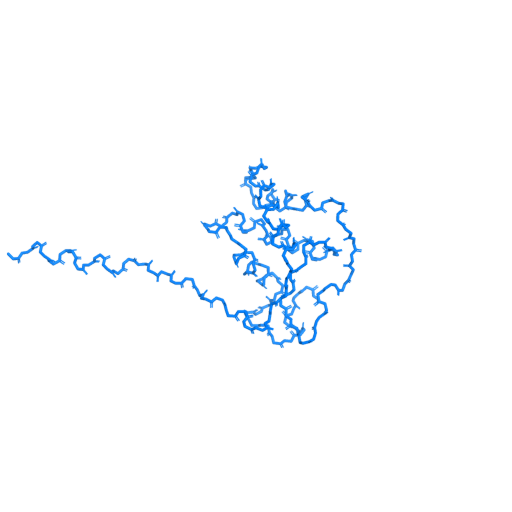A O 1
ATOM 639 N N . GLU A 1 86 ? -1.482 -6.415 -8.172 1.00 98.12 86 GLU A N 1
ATOM 640 C CA . GLU A 1 86 ? -1.058 -7.803 -8.304 1.00 98.12 86 GLU A CA 1
ATOM 641 C C . GLU A 1 86 ? -0.302 -8.210 -7.039 1.00 98.12 86 GLU A C 1
ATOM 643 O O . GLU A 1 86 ? 0.387 -7.382 -6.442 1.00 98.12 86 GLU A O 1
ATOM 648 N N . TRP A 1 87 ? -0.422 -9.474 -6.639 1.00 97.88 87 TRP A N 1
ATOM 649 C CA . TRP A 1 87 ? 0.104 -9.945 -5.359 1.00 97.88 87 TRP A CA 1
ATOM 650 C C . TRP A 1 87 ? 0.876 -11.250 -5.474 1.00 97.88 87 TRP A C 1
ATOM 652 O O . TRP A 1 87 ? 0.511 -12.134 -6.234 1.00 97.88 87 TRP A O 1
ATOM 662 N N . ASP A 1 88 ? 1.861 -11.430 -4.614 1.00 97.31 88 ASP A N 1
ATOM 663 C CA . ASP A 1 88 ? 2.299 -12.746 -4.159 1.00 97.31 88 ASP A CA 1
ATOM 664 C C . ASP A 1 88 ? 1.998 -12.904 -2.657 1.00 97.31 88 ASP A C 1
ATOM 666 O O . ASP A 1 88 ? 1.340 -12.056 -2.042 1.00 97.31 88 ASP A O 1
ATOM 670 N N . CYS A 1 89 ? 2.422 -14.018 -2.056 1.00 95.75 89 CYS A N 1
ATOM 671 C CA . CYS A 1 89 ? 2.163 -14.280 -0.639 1.00 95.75 89 CYS A CA 1
ATOM 672 C C . CYS A 1 89 ? 2.776 -13.220 0.292 1.00 95.75 89 CYS A C 1
ATOM 674 O O . CYS A 1 89 ? 2.155 -12.867 1.296 1.00 95.75 89 CYS A O 1
ATOM 676 N N . THR A 1 90 ? 3.956 -12.702 -0.042 1.00 96.12 90 THR A N 1
ATOM 677 C CA . THR A 1 90 ? 4.720 -11.779 0.801 1.00 96.12 90 THR A CA 1
ATOM 678 C C . THR A 1 90 ? 4.217 -10.350 0.637 1.00 96.12 90 THR A C 1
ATOM 680 O O . THR A 1 90 ? 3.810 -9.714 1.612 1.00 96.12 90 THR A O 1
ATOM 683 N N . THR A 1 91 ? 4.129 -9.875 -0.606 1.00 97.50 91 THR A N 1
ATOM 684 C CA . THR A 1 91 ? 3.719 -8.503 -0.941 1.00 97.50 91 THR A CA 1
ATOM 685 C C . THR A 1 91 ? 2.315 -8.166 -0.443 1.00 97.50 91 THR A C 1
ATOM 687 O O . THR A 1 91 ? 2.092 -7.035 0.006 1.00 97.50 91 THR A O 1
ATOM 690 N N . LEU A 1 92 ? 1.390 -9.138 -0.455 1.00 98.31 92 LEU A N 1
ATOM 691 C CA . LEU A 1 92 ? 0.047 -8.967 0.105 1.00 98.31 92 LEU A CA 1
ATOM 692 C C . LEU A 1 92 ? 0.095 -8.727 1.614 1.00 98.31 92 LEU A C 1
ATOM 694 O O . LEU A 1 92 ? -0.555 -7.805 2.108 1.00 98.31 92 LEU A O 1
ATOM 698 N N . VAL A 1 93 ? 0.849 -9.547 2.351 1.00 98.06 93 VAL A N 1
ATOM 699 C CA . VAL A 1 93 ? 0.948 -9.438 3.813 1.00 98.06 93 VAL A CA 1
ATOM 700 C C . VAL A 1 93 ? 1.604 -8.118 4.202 1.00 98.06 93 VAL A C 1
ATOM 702 O O . VAL A 1 93 ? 1.054 -7.379 5.020 1.00 98.06 93 VAL A O 1
ATOM 705 N N . GLU A 1 94 ? 2.733 -7.783 3.582 1.00 97.94 94 GLU A N 1
ATOM 706 C CA . GLU A 1 94 ? 3.452 -6.532 3.836 1.00 97.94 94 GLU A CA 1
ATOM 707 C C . GLU A 1 94 ? 2.576 -5.311 3.571 1.00 97.94 94 GLU A C 1
ATOM 709 O O . GLU A 1 94 ? 2.448 -4.430 4.425 1.00 97.94 94 GLU A O 1
ATOM 714 N N . SER A 1 95 ? 1.915 -5.276 2.410 1.00 98.38 95 SER A N 1
ATOM 715 C CA . SER A 1 95 ? 1.076 -4.141 2.038 1.00 98.38 95 SER A CA 1
ATOM 716 C C . SER A 1 95 ? -0.157 -4.039 2.921 1.00 98.38 95 SER A C 1
ATOM 718 O O . SER A 1 95 ? -0.495 -2.936 3.344 1.00 98.38 95 SER A O 1
ATOM 720 N N . ALA A 1 96 ? -0.804 -5.156 3.266 1.00 98.62 96 ALA A N 1
ATOM 721 C CA . ALA A 1 96 ? -1.945 -5.146 4.178 1.00 98.62 96 ALA A CA 1
ATOM 722 C C . ALA A 1 96 ? -1.559 -4.606 5.565 1.00 98.62 96 ALA A C 1
ATOM 724 O O . ALA A 1 96 ? -2.296 -3.796 6.133 1.00 98.62 96 ALA A O 1
ATOM 725 N N . VAL A 1 97 ? -0.391 -4.992 6.093 1.00 98.75 97 VAL A N 1
ATOM 726 C CA . VAL A 1 97 ? 0.115 -4.473 7.374 1.00 98.75 97 VAL A CA 1
ATOM 727 C C . VAL A 1 97 ? 0.476 -2.987 7.265 1.00 98.75 97 VAL A C 1
ATOM 729 O O . VAL A 1 97 ? 0.089 -2.208 8.139 1.00 98.75 97 VAL A O 1
ATOM 732 N N . ALA A 1 98 ? 1.158 -2.559 6.198 1.00 98.50 98 ALA A N 1
ATOM 733 C CA . ALA A 1 98 ? 1.499 -1.149 5.975 1.00 98.50 98 ALA A CA 1
ATOM 734 C C . ALA A 1 98 ? 0.249 -0.260 5.847 1.00 98.50 98 ALA A C 1
ATOM 736 O O . ALA A 1 98 ? 0.175 0.812 6.455 1.00 98.50 98 ALA A O 1
ATOM 737 N N . LEU A 1 99 ? -0.770 -0.718 5.114 1.00 98.75 99 LEU A N 1
ATOM 738 C CA . LEU A 1 99 ? -2.060 -0.036 4.974 1.00 98.75 99 LEU A CA 1
ATOM 739 C C . LEU A 1 99 ? -2.790 0.062 6.317 1.00 98.75 99 LEU A C 1
ATOM 741 O O . LEU A 1 99 ? -3.295 1.127 6.667 1.00 98.75 99 LEU A O 1
ATOM 745 N N . ALA A 1 100 ? -2.791 -1.011 7.110 1.00 98.69 100 ALA A N 1
ATOM 746 C CA . ALA A 1 100 ? -3.395 -1.019 8.440 1.00 98.69 100 ALA A CA 1
ATOM 747 C C . ALA A 1 100 ? -2.724 -0.031 9.402 1.00 98.69 100 ALA A C 1
ATOM 749 O O . ALA A 1 100 ? -3.407 0.704 10.122 1.00 98.69 100 ALA A O 1
ATOM 750 N N . ARG A 1 101 ? -1.386 0.022 9.403 1.00 98.44 101 ARG A N 1
ATOM 751 C CA . ARG A 1 101 ? -0.626 1.003 10.191 1.00 98.44 101 ARG A CA 1
ATOM 752 C C . ARG A 1 101 ? -0.892 2.428 9.716 1.00 98.44 101 ARG A C 1
ATOM 754 O O . ARG A 1 101 ? -1.113 3.305 10.545 1.00 98.44 101 ARG A O 1
ATOM 761 N N . THR A 1 102 ? -0.978 2.634 8.403 1.00 98.50 102 THR A N 1
ATOM 762 C CA . THR A 1 102 ? -1.303 3.937 7.805 1.00 98.50 102 THR A CA 1
ATOM 763 C C . THR A 1 102 ? -2.691 4.416 8.210 1.00 98.50 102 THR A C 1
ATOM 765 O O . THR A 1 102 ? -2.837 5.546 8.671 1.00 98.50 102 THR A O 1
ATOM 768 N N . ALA A 1 103 ? -3.702 3.551 8.113 1.00 97.88 103 ALA A N 1
ATOM 769 C CA . ALA A 1 103 ? -5.080 3.857 8.494 1.00 97.88 103 ALA A CA 1
ATOM 770 C C . ALA A 1 103 ? -5.248 4.207 9.975 1.00 97.88 103 ALA A C 1
ATOM 772 O O . ALA A 1 103 ? -6.188 4.916 10.324 1.00 97.88 103 ALA A O 1
ATOM 773 N N . ARG A 1 104 ? -4.342 3.730 10.833 1.00 95.69 104 ARG A N 1
ATOM 774 C CA . ARG A 1 104 ? -4.340 4.010 12.274 1.00 95.69 104 ARG A CA 1
ATOM 775 C C . ARG A 1 104 ? -3.332 5.083 12.697 1.00 95.69 104 ARG A C 1
ATOM 777 O O . ARG A 1 104 ? -3.183 5.312 13.892 1.00 95.69 104 ARG A O 1
ATOM 784 N N . SER A 1 105 ? -2.618 5.691 11.752 1.00 96.62 105 SER A N 1
ATOM 785 C CA . SER A 1 105 ? -1.687 6.786 12.036 1.00 96.62 105 SER A CA 1
ATOM 786 C C . SER A 1 105 ? -2.431 8.106 12.265 1.00 96.62 105 SER A C 1
ATOM 788 O O . SER A 1 105 ? -3.552 8.274 11.789 1.00 96.62 105 SER A O 1
ATOM 790 N N . ASP A 1 106 ? -1.787 9.065 12.934 1.00 94.88 106 ASP A N 1
ATOM 791 C CA . ASP A 1 106 ? -2.353 10.407 13.145 1.00 94.88 106 ASP A CA 1
ATOM 792 C C . ASP A 1 106 ? -2.539 11.188 11.829 1.00 94.88 106 ASP A C 1
ATOM 794 O O . ASP A 1 106 ? -3.374 12.087 11.745 1.00 94.88 106 ASP A O 1
ATOM 798 N N . ALA A 1 107 ? -1.777 10.832 10.787 1.00 95.19 107 ALA A N 1
ATOM 799 C CA . ALA A 1 107 ? -1.830 11.445 9.461 1.00 95.19 107 ALA A CA 1
ATOM 800 C C . ALA A 1 107 ? -1.842 10.377 8.344 1.00 95.19 107 ALA A C 1
ATOM 802 O O . ALA A 1 107 ? -0.814 10.146 7.687 1.00 95.19 107 ALA A O 1
ATOM 803 N N . PRO A 1 108 ? -2.991 9.713 8.103 1.00 96.50 108 PRO A N 1
ATOM 804 C CA . PRO A 1 108 ? -3.126 8.729 7.036 1.00 96.50 108 PRO A CA 1
ATOM 805 C C . PRO A 1 108 ? -2.961 9.393 5.668 1.00 96.50 108 PRO A C 1
ATOM 807 O O . PRO A 1 108 ? -3.714 10.291 5.300 1.00 96.50 108 PRO A O 1
ATOM 810 N N . SER A 1 109 ? -1.962 8.955 4.909 1.00 97.62 109 SER A N 1
ATOM 811 C CA . SER A 1 109 ? -1.671 9.459 3.567 1.00 97.62 109 SER A CA 1
ATOM 812 C C . SER A 1 109 ? -0.900 8.410 2.772 1.00 97.62 109 SER A C 1
ATOM 814 O O . SER A 1 109 ? -0.314 7.499 3.363 1.00 97.62 109 SER A O 1
ATOM 816 N N . PHE A 1 110 ? -0.850 8.554 1.446 1.00 97.38 110 PHE A N 1
ATOM 817 C CA . PHE A 1 110 ? -0.036 7.668 0.614 1.00 97.38 110 PHE A CA 1
ATOM 818 C C . PHE A 1 110 ? 1.443 7.726 1.020 1.00 97.38 110 PHE A C 1
ATOM 820 O O . PHE A 1 110 ? 2.076 6.688 1.155 1.00 97.38 110 PHE A O 1
ATOM 827 N N . ALA A 1 111 ? 1.969 8.912 1.348 1.00 95.81 111 ALA A N 1
ATOM 828 C CA . ALA A 1 111 ? 3.334 9.069 1.856 1.00 95.81 111 ALA A CA 1
ATOM 829 C C . ALA A 1 111 ? 3.571 8.310 3.176 1.00 95.81 111 ALA A C 1
ATOM 831 O O . ALA A 1 111 ? 4.606 7.670 3.352 1.00 95.81 111 ALA A O 1
ATOM 832 N N . THR A 1 112 ? 2.596 8.316 4.093 1.00 96.69 112 THR A N 1
ATOM 833 C CA . THR A 1 112 ? 2.667 7.498 5.315 1.00 96.69 112 THR A CA 1
ATOM 834 C C . THR A 1 112 ? 2.689 6.004 4.988 1.00 96.69 112 THR A C 1
ATOM 836 O O . THR A 1 112 ? 3.469 5.273 5.595 1.00 96.69 112 THR A O 1
ATOM 839 N N . TYR A 1 113 ? 1.914 5.560 3.994 1.00 97.88 113 TYR A N 1
ATOM 840 C CA . TYR A 1 113 ? 1.960 4.179 3.506 1.00 97.88 113 TYR A CA 1
ATOM 841 C C . TYR A 1 113 ? 3.314 3.807 2.905 1.00 97.88 113 TYR A C 1
ATOM 843 O O . TYR A 1 113 ? 3.841 2.754 3.257 1.00 97.88 113 TYR A O 1
ATOM 851 N N . LEU A 1 114 ? 3.917 4.672 2.084 1.00 95.81 114 LEU A N 1
ATOM 852 C CA . LEU A 1 114 ? 5.257 4.438 1.534 1.00 95.81 114 LEU A CA 1
ATOM 853 C C . LEU A 1 114 ? 6.287 4.210 2.643 1.00 95.81 114 LEU A C 1
ATOM 855 O O . LEU A 1 114 ? 7.091 3.283 2.565 1.00 95.81 114 LEU A O 1
ATOM 859 N N . ARG A 1 115 ? 6.231 5.016 3.707 1.00 93.38 115 ARG A N 1
ATOM 860 C CA . ARG A 1 115 ? 7.133 4.889 4.855 1.00 93.38 115 ARG A CA 1
ATOM 861 C C . ARG A 1 115 ? 6.896 3.607 5.650 1.00 93.38 115 ARG A C 1
ATOM 863 O O . ARG A 1 115 ? 7.857 2.938 6.018 1.00 93.38 115 ARG A O 1
ATOM 870 N N . GLU A 1 116 ? 5.641 3.248 5.915 1.00 95.94 116 GLU A N 1
ATOM 871 C CA . GLU A 1 116 ? 5.322 1.995 6.610 1.00 95.94 116 GLU A CA 1
ATOM 872 C C . GLU A 1 116 ? 5.702 0.763 5.784 1.00 95.94 116 GLU A C 1
ATOM 874 O O . GLU A 1 116 ? 6.221 -0.201 6.343 1.00 95.94 116 GLU A O 1
ATOM 879 N N . LEU A 1 117 ? 5.503 0.804 4.464 1.00 96.50 117 LEU A N 1
ATOM 880 C CA . LEU A 1 117 ? 5.915 -0.268 3.563 1.00 96.50 117 LEU A CA 1
ATOM 881 C C . LEU A 1 117 ? 7.441 -0.399 3.517 1.00 96.50 117 LEU A C 1
ATOM 883 O O . LEU A 1 117 ? 7.955 -1.504 3.659 1.00 96.50 117 LEU A O 1
ATOM 887 N N . SER A 1 118 ? 8.155 0.723 3.381 1.00 93.50 118 SER A N 1
ATOM 888 C CA . SER A 1 118 ? 9.622 0.745 3.379 1.00 93.50 118 SER A CA 1
ATOM 889 C C . SER A 1 118 ? 10.195 0.121 4.655 1.00 93.50 118 SER A C 1
ATOM 891 O O . SER A 1 118 ? 11.017 -0.784 4.581 1.00 93.50 118 SER A O 1
ATOM 893 N N . ARG A 1 119 ? 9.668 0.501 5.827 1.00 91.81 119 ARG A N 1
ATOM 894 C CA . ARG A 1 119 ? 10.077 -0.055 7.132 1.00 91.81 119 ARG A CA 1
ATOM 895 C C . ARG A 1 119 ? 9.815 -1.550 7.298 1.00 91.81 119 ARG A C 1
ATOM 897 O O . ARG A 1 119 ? 10.428 -2.173 8.159 1.00 91.81 119 ARG A O 1
ATOM 904 N N . LEU A 1 120 ? 8.831 -2.100 6.587 1.00 92.81 120 LEU A N 1
ATOM 905 C CA . LEU A 1 120 ? 8.551 -3.536 6.621 1.00 92.81 120 LEU A CA 1
ATOM 906 C C . LEU A 1 120 ? 9.489 -4.306 5.697 1.00 92.81 120 LEU A C 1
ATOM 908 O O . LEU A 1 120 ? 9.920 -5.395 6.065 1.00 92.81 120 LEU A O 1
ATOM 912 N N . ARG A 1 121 ? 9.787 -3.741 4.524 1.00 91.75 121 ARG A N 1
ATOM 913 C CA . ARG A 1 121 ? 10.592 -4.406 3.501 1.00 91.75 121 ARG A CA 1
ATOM 914 C C . ARG A 1 121 ? 12.081 -4.290 3.736 1.00 91.75 121 ARG A C 1
ATOM 916 O O . ARG A 1 121 ? 12.778 -5.264 3.526 1.00 91.75 121 ARG A O 1
ATOM 923 N N . TYR A 1 122 ? 12.580 -3.148 4.186 1.00 89.75 122 TYR A N 1
ATOM 924 C CA . TYR A 1 122 ? 14.017 -2.913 4.272 1.00 89.75 122 TYR A CA 1
ATOM 925 C C . TYR A 1 122 ? 14.504 -2.925 5.721 1.00 89.75 122 TYR A C 1
ATOM 927 O O . TYR A 1 122 ? 13.860 -2.389 6.626 1.00 89.75 122 TYR A O 1
ATOM 935 N N . ARG A 1 123 ? 15.662 -3.558 5.953 1.00 80.25 123 ARG A N 1
ATOM 936 C CA . ARG A 1 123 ? 16.285 -3.660 7.290 1.00 80.25 123 ARG A CA 1
ATOM 937 C C . ARG A 1 123 ? 16.891 -2.337 7.766 1.00 80.25 123 ARG A C 1
ATOM 939 O O . ARG A 1 123 ? 17.077 -2.144 8.966 1.00 80.25 123 ARG A O 1
ATOM 946 N N . SER A 1 124 ? 17.231 -1.465 6.822 1.00 70.19 124 SER A N 1
ATOM 947 C CA . SER A 1 124 ? 17.805 -0.141 7.039 1.00 70.19 124 SER A CA 1
ATOM 948 C C . SER A 1 124 ? 16.892 0.919 6.429 1.00 70.19 124 SER A C 1
ATOM 950 O O . SER A 1 124 ? 16.128 0.636 5.511 1.00 70.19 124 SER A O 1
ATOM 952 N N . ASP A 1 125 ? 17.006 2.156 6.908 1.00 67.06 125 ASP A N 1
ATOM 953 C CA . ASP A 1 125 ? 16.286 3.302 6.342 1.00 67.06 125 ASP A CA 1
ATOM 954 C C . ASP A 1 125 ? 16.814 3.696 4.942 1.00 67.06 125 ASP A C 1
ATOM 956 O O . ASP A 1 125 ? 16.225 4.544 4.276 1.00 67.06 125 ASP A O 1
ATOM 960 N N . THR A 1 126 ? 17.923 3.098 4.488 1.00 67.38 126 THR A N 1
ATOM 961 C CA . THR A 1 126 ? 18.512 3.316 3.160 1.00 67.38 126 THR A CA 1
ATOM 962 C C . THR A 1 126 ? 18.408 2.054 2.310 1.00 67.38 126 THR A C 1
ATOM 964 O O . THR A 1 126 ? 18.843 0.990 2.743 1.00 67.38 126 THR A O 1
ATOM 967 N N . ILE A 1 127 ? 17.882 2.204 1.092 1.00 76.50 127 ILE A N 1
ATOM 968 C CA . ILE A 1 127 ? 17.846 1.167 0.054 1.00 76.50 127 ILE A CA 1
ATOM 969 C C . ILE A 1 127 ? 19.093 1.347 -0.818 1.00 76.50 127 ILE A C 1
ATOM 971 O O . ILE A 1 127 ? 19.151 2.305 -1.592 1.00 76.50 127 ILE A O 1
ATOM 975 N N . ASN A 1 128 ? 20.088 0.472 -0.681 1.00 68.81 128 ASN A N 1
ATOM 976 C CA . ASN A 1 128 ? 21.309 0.511 -1.494 1.00 68.81 128 ASN A CA 1
ATOM 977 C C . ASN A 1 128 ? 21.315 -0.581 -2.564 1.00 68.81 128 ASN A C 1
ATOM 979 O O . ASN A 1 128 ? 21.677 -0.316 -3.708 1.00 68.81 128 ASN A O 1
ATOM 983 N N . ASP A 1 129 ? 20.946 -1.800 -2.174 1.00 73.88 129 ASP A N 1
ATOM 984 C CA . ASP A 1 129 ? 20.967 -2.989 -3.025 1.00 73.88 129 ASP A CA 1
ATOM 985 C C . ASP A 1 129 ? 19.956 -4.026 -2.510 1.00 73.88 129 ASP A C 1
ATOM 987 O O . ASP A 1 129 ? 19.426 -3.919 -1.401 1.00 73.88 129 ASP A O 1
ATOM 991 N N . TYR A 1 130 ? 19.728 -5.065 -3.304 1.00 75.06 130 TYR A N 1
ATOM 992 C CA . TYR A 1 130 ? 18.854 -6.197 -3.029 1.00 75.06 130 TYR A CA 1
ATOM 993 C C . TYR A 1 130 ? 19.049 -6.818 -1.633 1.00 75.06 130 TYR A C 1
ATOM 995 O O . TYR A 1 130 ? 18.090 -7.296 -1.034 1.00 75.06 130 TYR A O 1
ATOM 1003 N N . THR A 1 131 ? 20.263 -6.804 -1.063 1.00 79.38 131 THR A N 1
ATOM 1004 C CA . THR A 1 131 ? 20.532 -7.369 0.278 1.00 79.38 131 THR A CA 1
ATOM 1005 C C . THR A 1 131 ? 19.848 -6.628 1.429 1.00 79.38 131 THR A C 1
ATOM 1007 O O . THR A 1 131 ? 19.757 -7.167 2.540 1.00 79.38 131 THR A O 1
ATOM 1010 N N . ASP A 1 132 ? 19.387 -5.399 1.190 1.00 74.25 132 ASP A N 1
ATOM 1011 C CA . ASP A 1 132 ? 18.682 -4.602 2.193 1.00 74.25 132 ASP A CA 1
ATOM 1012 C C . ASP A 1 132 ? 17.229 -5.065 2.382 1.00 74.25 132 ASP A C 1
ATOM 1014 O O . ASP A 1 132 ? 16.651 -4.821 3.448 1.00 74.25 132 ASP A O 1
ATOM 1018 N N . ASP A 1 133 ? 16.658 -5.764 1.392 1.00 76.62 133 ASP A N 1
ATOM 1019 C CA . ASP A 1 133 ? 15.324 -6.359 1.461 1.00 76.62 133 ASP A CA 1
ATOM 1020 C C . ASP A 1 133 ? 15.309 -7.528 2.464 1.00 76.62 133 ASP A C 1
ATOM 1022 O O . ASP A 1 133 ? 16.054 -8.505 2.366 1.00 76.62 133 ASP A O 1
ATOM 1026 N N . GLY A 1 134 ? 14.478 -7.395 3.493 1.00 68.69 134 GLY A N 1
ATOM 1027 C CA . GLY A 1 134 ? 14.283 -8.354 4.572 1.00 68.69 134 GLY A CA 1
ATOM 1028 C C . GLY A 1 134 ? 13.243 -9.429 4.277 1.00 68.69 134 GLY A C 1
ATOM 1029 O O . GLY A 1 134 ? 13.091 -10.342 5.091 1.00 68.69 134 GLY A O 1
ATOM 1030 N N . SER A 1 135 ? 12.529 -9.311 3.157 1.00 63.16 135 SER A N 1
ATOM 1031 C CA . SER A 1 135 ? 11.481 -10.238 2.723 1.00 63.16 135 SER A CA 1
ATOM 1032 C C . SER A 1 135 ? 12.016 -11.445 1.936 1.00 63.16 135 SER A C 1
ATOM 1034 O O . SER A 1 135 ? 11.288 -12.420 1.724 1.00 63.16 135 SER A O 1
ATOM 1036 N N . ARG A 1 136 ? 13.299 -11.393 1.555 1.00 59.06 136 ARG A N 1
ATOM 1037 C CA . ARG A 1 136 ? 14.088 -12.463 0.929 1.00 59.06 136 ARG A CA 1
ATOM 1038 C C . ARG A 1 136 ? 15.152 -12.991 1.897 1.00 59.06 136 ARG A C 1
ATOM 1040 O O . ARG A 1 136 ? 15.394 -14.217 1.842 1.00 59.06 136 ARG A O 1
#